Protein AF-A0A7S2BM88-F1 (afdb_monomer_lite)

Sequence (156 aa):
MWIKVVGFGLAIGKDAYLKSAWNQVDGIIVISSILDLLADAFEELQWLSNFKYVRVVRPLRLVSRNAGMKLIITSLFKALPGVSNVLGVVLTLQVVFAILGMQLFSGVMASCDDPSAMTKAECFYRSQILYNSTGQSLRWSNPAIGSFDNFGEAMR

Secondary structure (DSSP, 8-state):
-HHHHHHH-SS-STT-GGGSHHHHHHHHHHHHHHHHHHHHH-GGGGGGGGGGGGGGGHHHHHHHH-HHHHHHHHHHHHHHHHHHHHHHHHHHHHHHHHHHHHHHHTTTS-EESSTT--SHHHHHHHHHHHHHHHS----EE--TT--SSSHHHHT-

Organism: NCBI:txid156173

Foldseek 3Di:
DVCVCVVQDCADDPSHQPPDPLSVLVVLLVVLVVLVVVCVVDVVNVVSVVSPVVVVSVVVVVLSVDPVSVVVVVVVVVCCVVVVVVVVVVLVVLQVQLVVQLVPFAPPQWDKPDPVDPDPVSLQVVQVVCCVPPVGGIDGGHDPQFGSNDSVRSSD

Radius of gyration: 27.39 Å; chains: 1; bounding box: 69×49×59 Å

pLDDT: mean 80.73, std 13.97, range [44.5, 96.25]

Structure (mmCIF, N/CA/C/O backbone):
data_AF-A0A7S2BM88-F1
#
_entry.id   AF-A0A7S2BM88-F1
#
loop_
_atom_site.group_PDB
_atom_site.id
_atom_site.type_symbol
_atom_site.label_atom_id
_atom_site.label_alt_id
_atom_site.label_comp_id
_atom_site.label_asym_id
_atom_site.label_entity_id
_atom_site.label_seq_id
_atom_site.pdbx_PDB_ins_code
_atom_site.Cartn_x
_atom_site.Cartn_y
_atom_site.Cartn_z
_atom_site.occupancy
_atom_site.B_iso_or_equiv
_atom_site.auth_seq_id
_atom_site.auth_comp_id
_atom_site.auth_asym_id
_atom_site.auth_atom_id
_atom_site.pdbx_PDB_model_num
ATOM 1 N N . MET A 1 1 ? -16.573 -11.941 31.002 1.00 53.41 1 MET A N 1
ATOM 2 C CA . MET A 1 1 ? -17.081 -11.814 29.616 1.00 53.41 1 MET A CA 1
ATOM 3 C C . MET A 1 1 ? -18.397 -12.545 29.431 1.00 53.41 1 MET A C 1
ATOM 5 O O . MET A 1 1 ? -19.359 -11.885 29.075 1.00 53.41 1 MET A O 1
ATOM 9 N N . TRP A 1 2 ? -18.487 -13.827 29.790 1.00 44.50 2 TRP A N 1
ATOM 10 C CA . TRP A 1 2 ? -19.747 -14.588 29.816 1.00 44.50 2 TRP A CA 1
ATOM 11 C C . TRP A 1 2 ? -20.875 -13.894 30.607 1.00 44.50 2 TRP A C 1
ATOM 13 O O . TRP A 1 2 ? -21.990 -13.803 30.118 1.00 44.50 2 TRP A O 1
ATOM 23 N N . ILE A 1 3 ? -20.557 -13.244 31.735 1.00 52.94 3 ILE A N 1
ATOM 24 C CA . ILE A 1 3 ? -21.503 -12.413 32.512 1.00 52.94 3 ILE A CA 1
ATOM 25 C C . ILE A 1 3 ? -22.109 -11.232 31.730 1.00 52.94 3 ILE A C 1
ATOM 27 O O . ILE A 1 3 ? -23.253 -10.868 31.970 1.00 52.94 3 ILE A O 1
ATOM 31 N N . LYS A 1 4 ? -21.384 -10.642 30.769 1.00 46.47 4 LYS A N 1
ATOM 32 C CA . LYS A 1 4 ? -21.914 -9.548 29.934 1.00 46.47 4 LYS A CA 1
ATOM 33 C C . LYS A 1 4 ? -22.750 -10.071 28.766 1.00 46.47 4 LYS A C 1
ATOM 35 O O . LYS A 1 4 ? -23.731 -9.438 28.406 1.00 46.47 4 LYS A O 1
ATOM 40 N N . VAL A 1 5 ? -22.370 -11.217 28.200 1.00 53.22 5 VAL A N 1
ATOM 41 C CA . VAL A 1 5 ? -23.095 -11.873 27.097 1.00 53.22 5 VAL A CA 1
ATOM 42 C C . VAL A 1 5 ? -24.433 -12.440 27.584 1.00 53.22 5 VAL A C 1
ATOM 44 O O . VAL A 1 5 ? -25.445 -12.285 26.908 1.00 53.22 5 VAL A O 1
ATOM 47 N N . VAL A 1 6 ? -24.456 -13.019 28.790 1.00 52.56 6 VAL A N 1
ATOM 48 C CA . VAL A 1 6 ? -25.679 -13.513 29.444 1.00 52.56 6 VAL A CA 1
ATOM 49 C C . VAL A 1 6 ? -26.505 -12.362 30.037 1.00 52.56 6 VAL A C 1
ATOM 51 O O . VAL A 1 6 ? -27.727 -12.413 29.994 1.00 52.56 6 VAL A O 1
ATOM 54 N N . GLY A 1 7 ? -25.862 -11.296 30.534 1.00 48.50 7 GLY A N 1
ATOM 55 C CA . GLY A 1 7 ? -26.545 -10.156 31.160 1.00 48.50 7 GLY A CA 1
ATOM 56 C C . GLY A 1 7 ? -27.213 -9.159 30.201 1.00 48.50 7 GLY A C 1
ATOM 57 O O . GLY A 1 7 ? -28.212 -8.560 30.579 1.00 48.50 7 GLY A O 1
ATOM 58 N N . PHE A 1 8 ? -26.704 -8.977 28.975 1.00 50.22 8 PHE A N 1
ATOM 59 C CA . PHE A 1 8 ? -27.271 -8.023 27.998 1.00 50.22 8 PHE A CA 1
ATOM 60 C C . PHE A 1 8 ? -28.088 -8.673 26.868 1.00 50.22 8 PHE A C 1
ATOM 62 O O . PHE A 1 8 ? -28.719 -7.961 26.089 1.00 50.22 8 PHE A O 1
ATOM 69 N N . GLY A 1 9 ? -28.102 -10.008 26.776 1.00 49.16 9 GLY A N 1
ATOM 70 C CA . GLY A 1 9 ? -28.697 -10.730 25.651 1.00 49.16 9 GLY A CA 1
ATOM 71 C C . GLY A 1 9 ? -27.877 -10.574 24.360 1.00 49.16 9 GLY A C 1
ATOM 72 O O . GLY A 1 9 ? -27.405 -9.493 24.010 1.00 49.16 9 GLY A O 1
ATOM 73 N N . LEU A 1 10 ? -27.696 -11.675 23.624 1.00 50.69 10 LEU A N 1
ATOM 74 C CA . LEU A 1 10 ? -26.885 -11.710 22.396 1.00 50.69 10 LEU A CA 1
ATOM 75 C C . LEU A 1 10 ? -27.411 -10.786 21.282 1.00 50.69 10 LEU A C 1
ATOM 77 O O . LEU A 1 10 ? -26.615 -10.294 20.485 1.00 50.69 10 LEU A O 1
ATOM 81 N N . ALA A 1 11 ? -28.726 -10.537 21.221 1.00 49.50 11 ALA A N 1
ATOM 82 C CA . ALA A 1 11 ? -29.327 -9.790 20.111 1.00 49.50 11 ALA A CA 1
ATOM 83 C C . ALA A 1 11 ? -30.647 -9.046 20.410 1.00 49.50 11 ALA A C 1
ATOM 85 O O . ALA A 1 11 ? -31.014 -8.173 19.629 1.00 49.50 11 ALA A O 1
ATOM 86 N N . ILE A 1 12 ? -31.373 -9.343 21.498 1.00 44.78 12 ILE A N 1
ATOM 87 C CA . ILE A 1 12 ? -32.729 -8.800 21.722 1.00 44.78 12 ILE A CA 1
ATOM 88 C C . ILE A 1 12 ? -32.782 -8.057 23.063 1.00 44.78 12 ILE A C 1
ATOM 90 O O . ILE A 1 12 ? -32.970 -8.654 24.117 1.00 44.78 12 ILE A O 1
ATOM 94 N N . GLY A 1 13 ? -32.588 -6.738 23.000 1.00 46.09 13 GLY A N 1
ATOM 95 C CA . GLY A 1 13 ? -32.663 -5.801 24.125 1.00 46.09 13 GLY A CA 1
ATOM 96 C C . GLY A 1 13 ? -32.244 -4.392 23.688 1.00 46.09 13 GLY A C 1
ATOM 97 O O . GLY A 1 13 ? -31.397 -4.245 22.810 1.00 46.09 13 GLY A O 1
ATOM 98 N N . LYS A 1 14 ? -32.835 -3.333 24.266 1.00 49.69 14 LYS A N 1
ATOM 99 C CA . LYS A 1 14 ? -32.520 -1.926 23.911 1.00 49.69 14 LYS A CA 1
ATOM 100 C C . LYS A 1 14 ? -31.035 -1.562 24.123 1.00 49.69 14 LYS A C 1
ATOM 102 O O . LYS A 1 14 ? -30.536 -0.702 23.399 1.00 49.69 14 LYS A O 1
ATOM 107 N N . ASP A 1 15 ? -30.340 -2.302 24.992 1.00 50.53 15 ASP A N 1
ATOM 108 C CA . ASP A 1 15 ? -28.891 -2.259 25.247 1.00 50.53 15 ASP A CA 1
ATOM 109 C C . ASP A 1 15 ? -28.148 -3.487 24.675 1.00 50.53 15 ASP A C 1
ATOM 111 O O . ASP A 1 15 ? -27.276 -4.072 25.317 1.00 50.53 15 ASP A O 1
ATOM 115 N N . ALA A 1 16 ? -28.511 -3.930 23.466 1.00 51.81 16 ALA A N 1
ATOM 116 C CA . ALA A 1 16 ? -27.903 -5.101 22.836 1.00 51.81 16 ALA A CA 1
ATOM 117 C C . ALA A 1 16 ? -26.374 -4.968 22.699 1.00 51.81 16 ALA A C 1
ATOM 119 O O . ALA A 1 16 ? -25.850 -3.951 22.227 1.00 51.81 16 ALA A O 1
ATOM 120 N N . TYR A 1 17 ? -25.667 -6.056 23.026 1.00 52.31 17 TYR A N 1
ATOM 121 C CA . TYR A 1 17 ? -24.205 -6.190 22.988 1.00 52.31 17 TYR A CA 1
ATOM 122 C C . TYR A 1 17 ? -23.591 -5.676 21.663 1.00 52.31 17 TYR A C 1
ATOM 124 O O . TYR A 1 17 ? -22.521 -5.069 21.656 1.00 52.31 17 TYR A O 1
ATOM 132 N N . LEU A 1 18 ? -24.299 -5.831 20.543 1.00 52.22 18 LEU A N 1
ATOM 133 C CA . LEU A 1 18 ? -23.827 -5.453 19.211 1.00 52.22 18 LEU A CA 1
ATOM 134 C C . LEU A 1 18 ? -23.920 -3.952 18.879 1.00 52.22 18 LEU A C 1
ATOM 136 O O . LEU A 1 18 ? -23.373 -3.556 17.858 1.00 52.22 18 LEU A O 1
ATOM 140 N N . LYS A 1 19 ? -24.557 -3.086 19.682 1.00 57.62 19 LYS A N 1
ATOM 141 C CA . LYS A 1 19 ? -24.661 -1.645 19.344 1.00 57.62 19 LYS A CA 1
ATOM 142 C C . LYS A 1 19 ? -23.409 -0.823 19.672 1.00 57.62 19 LYS A C 1
ATOM 144 O O . LYS A 1 19 ? -23.219 0.252 19.110 1.00 57.62 19 LYS A O 1
ATOM 149 N N . SER A 1 20 ? -22.549 -1.305 20.568 1.00 67.25 20 SER A N 1
ATOM 150 C CA . SER A 1 20 ? -21.302 -0.622 20.928 1.00 67.25 20 SER A CA 1
ATOM 151 C C . SER A 1 20 ? -20.136 -1.168 20.104 1.00 67.25 20 SER A C 1
ATOM 153 O O . SER A 1 20 ? -19.785 -2.340 20.232 1.00 67.25 20 SER A O 1
ATOM 155 N N . ALA A 1 21 ? -19.493 -0.317 19.297 1.00 69.81 21 ALA A N 1
ATOM 156 C CA . ALA A 1 21 ? -18.347 -0.694 18.457 1.00 69.81 21 ALA A CA 1
ATOM 157 C C . ALA A 1 21 ? -17.211 -1.351 19.266 1.00 69.81 21 ALA A C 1
ATOM 159 O O . ALA A 1 21 ? -16.596 -2.325 18.840 1.00 69.81 21 ALA A O 1
ATOM 160 N N . TRP A 1 22 ? -16.986 -0.884 20.496 1.00 74.31 22 TRP A N 1
ATOM 161 C CA . TRP A 1 22 ? -15.981 -1.448 21.399 1.00 74.31 22 TRP A CA 1
ATOM 162 C C . TRP A 1 22 ? -16.294 -2.869 21.858 1.00 74.31 22 TRP A C 1
ATOM 164 O O . TRP A 1 22 ? -15.387 -3.620 22.202 1.00 74.31 22 TRP A O 1
ATOM 174 N N . ASN A 1 23 ? -17.572 -3.220 21.880 1.00 73.31 23 ASN A N 1
ATOM 175 C CA . ASN A 1 23 ? -18.059 -4.515 22.311 1.00 73.31 23 ASN A CA 1
ATOM 176 C C . ASN A 1 23 ? -18.106 -5.512 21.140 1.00 73.31 23 ASN A C 1
ATOM 178 O O . ASN A 1 23 ? -17.856 -6.695 21.332 1.00 73.31 23 ASN A O 1
ATOM 182 N N . GLN A 1 24 ? -18.314 -5.023 19.911 1.00 75.31 24 GLN A N 1
ATOM 183 C CA . GLN A 1 24 ? -18.123 -5.816 18.690 1.00 75.31 24 GLN A CA 1
ATOM 184 C C . GLN A 1 24 ? -16.663 -6.270 18.534 1.00 75.31 24 GLN A C 1
ATOM 186 O O . GLN A 1 24 ? -16.413 -7.444 18.276 1.00 75.31 24 GLN A O 1
ATOM 191 N N . VAL A 1 25 ? -15.699 -5.367 18.758 1.00 74.88 25 VAL A N 1
ATOM 192 C CA . VAL A 1 25 ? -14.259 -5.697 18.748 1.00 74.88 25 VAL A CA 1
ATOM 193 C C . VAL A 1 25 ? -13.938 -6.781 19.777 1.00 74.88 25 VAL A C 1
ATOM 195 O O . VAL A 1 25 ? -13.241 -7.747 19.478 1.00 74.88 25 VAL A O 1
ATOM 198 N N . ASP A 1 26 ? -14.477 -6.638 20.984 1.00 77.12 26 ASP A N 1
ATOM 199 C CA . ASP A 1 26 ? -14.296 -7.594 22.075 1.00 77.12 26 ASP A CA 1
ATOM 200 C C . ASP A 1 26 ? -14.886 -8.976 21.725 1.00 77.12 26 ASP A C 1
ATOM 202 O O . ASP A 1 26 ? -14.249 -10.003 21.964 1.00 77.12 26 ASP A O 1
ATOM 206 N N . GLY A 1 27 ? -16.050 -9.006 21.064 1.00 77.19 27 GLY A N 1
ATOM 207 C CA . GLY A 1 27 ? -16.679 -10.226 20.552 1.00 77.19 27 GLY A CA 1
ATOM 208 C C . GLY A 1 27 ? -15.865 -10.929 19.461 1.00 77.19 27 GLY A C 1
ATOM 209 O O . GLY A 1 27 ? -15.680 -12.144 19.529 1.00 77.19 27 GLY A O 1
ATOM 210 N N . ILE A 1 28 ? -15.312 -10.180 18.500 1.00 78.25 28 ILE A N 1
ATOM 211 C CA . ILE A 1 28 ? -14.457 -10.730 17.430 1.00 78.25 28 ILE A CA 1
ATOM 212 C C . ILE A 1 28 ? -13.219 -11.415 18.023 1.00 78.25 28 ILE A C 1
ATOM 214 O O . ILE A 1 28 ? -12.868 -12.513 17.599 1.00 78.25 28 ILE A O 1
ATOM 218 N N . ILE A 1 29 ? -12.594 -10.812 19.040 1.00 78.88 29 ILE A N 1
ATOM 219 C CA . ILE A 1 29 ? -11.400 -11.366 19.702 1.00 78.88 29 ILE A CA 1
ATOM 220 C C . ILE A 1 29 ? -11.715 -12.685 20.423 1.00 78.88 29 ILE A C 1
ATOM 222 O O . ILE A 1 29 ? -10.899 -13.614 20.420 1.00 78.88 29 ILE A O 1
ATOM 226 N N . VAL A 1 30 ? -12.889 -12.788 21.053 1.00 81.69 30 VAL A N 1
ATOM 227 C CA . VAL A 1 30 ? -13.330 -14.030 21.708 1.00 81.69 30 VAL A CA 1
ATOM 228 C C . VAL A 1 30 ? -13.586 -15.117 20.667 1.00 81.69 30 VAL A C 1
ATOM 230 O O . VAL A 1 30 ? -13.056 -16.216 20.813 1.00 81.69 30 VAL A O 1
ATOM 233 N N . ILE A 1 31 ? -14.318 -14.801 19.593 1.00 80.25 31 ILE A N 1
ATOM 234 C CA . ILE A 1 31 ? -14.606 -15.749 18.505 1.00 80.25 31 ILE A CA 1
ATOM 235 C C . ILE A 1 31 ? -13.303 -16.232 17.861 1.00 80.25 31 ILE A C 1
ATOM 237 O O . ILE A 1 31 ? -13.112 -17.434 17.703 1.00 80.25 31 ILE A O 1
ATOM 241 N N . SER A 1 32 ? -12.362 -15.331 17.572 1.00 78.31 32 SER A N 1
ATOM 242 C CA . SER A 1 32 ? -11.077 -15.709 16.981 1.00 78.31 32 SER A CA 1
ATOM 243 C C . SER A 1 32 ? -10.237 -16.598 17.889 1.00 78.31 32 SER A C 1
ATOM 245 O O . SER A 1 32 ? -9.547 -17.485 17.407 1.00 78.31 32 SER A O 1
ATOM 247 N N . SER A 1 33 ? -10.308 -16.382 19.206 1.00 79.25 33 SER A N 1
ATOM 248 C CA . SER A 1 33 ? -9.585 -17.214 20.174 1.00 79.25 33 SER A CA 1
ATOM 249 C C . SER A 1 33 ? -10.186 -18.619 20.272 1.00 79.25 33 SER A C 1
ATOM 251 O O . SER A 1 33 ? -9.452 -19.577 20.475 1.00 79.25 33 SER A O 1
ATOM 253 N N . ILE A 1 34 ? -11.507 -18.753 20.109 1.00 82.25 34 ILE A N 1
ATOM 254 C CA . ILE A 1 34 ? -12.183 -20.057 20.054 1.00 82.25 34 ILE A CA 1
ATOM 255 C C . ILE A 1 34 ? -11.847 -20.776 18.741 1.00 82.25 34 ILE A C 1
ATOM 257 O O . ILE A 1 34 ? -11.545 -21.964 18.765 1.00 82.25 34 ILE A O 1
ATOM 261 N N . LEU A 1 35 ? -11.846 -20.059 17.612 1.00 78.50 35 LEU A N 1
ATOM 262 C CA . LEU A 1 35 ? -11.452 -20.611 16.313 1.00 78.50 35 LEU A CA 1
ATOM 263 C C . LEU A 1 35 ? -9.991 -21.076 16.299 1.00 78.50 35 LEU A C 1
ATOM 265 O O . LEU A 1 35 ? -9.719 -22.142 15.764 1.00 78.50 35 LEU A O 1
ATOM 269 N N . ASP A 1 36 ? -9.078 -20.324 16.925 1.00 77.50 36 ASP A N 1
ATOM 270 C CA . ASP A 1 36 ? -7.679 -20.736 17.113 1.00 77.50 36 ASP A CA 1
ATOM 271 C C . ASP A 1 36 ? -7.595 -22.078 17.873 1.00 77.50 36 ASP A C 1
ATOM 273 O O . ASP A 1 36 ? -6.913 -22.994 17.429 1.00 77.50 36 ASP A O 1
ATOM 277 N N . LEU A 1 37 ? -8.327 -22.222 18.987 1.00 80.81 37 LEU A N 1
ATOM 278 C CA . LEU A 1 37 ? -8.330 -23.458 19.785 1.00 80.81 37 LEU A CA 1
ATOM 279 C C . LEU A 1 37 ? -8.930 -24.653 19.031 1.00 80.81 37 LEU A C 1
ATOM 281 O O . LEU A 1 37 ? -8.469 -25.778 19.200 1.00 80.81 37 LEU A O 1
ATOM 285 N N . LEU A 1 38 ? -9.958 -24.422 18.211 1.00 79.12 38 LEU A N 1
ATOM 286 C CA . LEU A 1 38 ? -10.562 -25.462 17.373 1.00 79.12 38 LEU A CA 1
ATOM 287 C C . LEU A 1 38 ? -9.644 -25.862 16.212 1.00 79.12 38 LEU A C 1
ATOM 289 O O . LEU A 1 38 ? -9.581 -27.040 15.873 1.00 79.12 38 LEU A O 1
ATOM 293 N N . ALA A 1 39 ? -8.917 -24.908 15.629 1.00 75.69 39 ALA A N 1
ATOM 294 C CA . ALA A 1 39 ? -7.938 -25.177 14.580 1.00 75.69 39 ALA A CA 1
ATOM 295 C C . ALA A 1 39 ? -6.756 -26.019 15.092 1.00 75.69 39 ALA A C 1
ATOM 297 O O . ALA A 1 39 ? -6.270 -26.876 14.361 1.00 75.69 39 ALA A O 1
ATOM 298 N N . ASP A 1 40 ? -6.335 -25.819 16.347 1.00 74.94 40 ASP A N 1
ATOM 299 C CA . ASP A 1 40 ? -5.294 -26.637 16.988 1.00 74.94 40 ASP A CA 1
ATOM 300 C C . ASP A 1 40 ? -5.803 -28.044 17.381 1.00 74.94 40 ASP A C 1
ATOM 302 O O . ASP A 1 40 ? -5.007 -28.967 17.534 1.00 74.94 40 ASP A O 1
ATOM 306 N N . ALA A 1 41 ? -7.121 -28.227 17.546 1.00 80.44 41 ALA A N 1
ATOM 307 C CA . ALA A 1 41 ? -7.728 -29.489 17.984 1.00 80.44 41 ALA A CA 1
ATOM 308 C C . ALA A 1 41 ? -8.104 -30.451 16.839 1.00 80.44 41 ALA A C 1
ATOM 310 O O . ALA A 1 41 ? -8.194 -31.656 17.072 1.00 80.44 41 ALA A O 1
ATOM 311 N N . PHE A 1 42 ? -8.336 -29.947 15.622 1.00 79.44 42 PHE A N 1
ATOM 312 C CA . PHE A 1 42 ? -8.748 -30.754 14.468 1.00 79.44 42 PHE A CA 1
ATOM 313 C C . PHE A 1 42 ? -7.813 -30.520 13.273 1.00 79.44 42 PHE A C 1
ATOM 315 O O . PHE A 1 42 ? -7.859 -29.463 12.644 1.00 79.44 42 PHE A O 1
ATOM 322 N N . GLU A 1 43 ? -7.010 -31.524 12.901 1.00 72.19 43 GLU A N 1
ATOM 323 C CA . GLU A 1 43 ? -6.084 -31.439 11.754 1.00 72.19 43 GLU A CA 1
ATOM 324 C C . GLU A 1 43 ? -6.799 -31.198 10.408 1.00 72.19 43 GLU A C 1
ATOM 326 O O . GLU A 1 43 ? -6.250 -30.545 9.523 1.00 72.19 43 GLU A O 1
ATOM 331 N N . GLU A 1 44 ? -8.059 -31.619 10.261 1.00 72.75 44 GLU A N 1
ATOM 332 C CA . GLU A 1 44 ? -8.870 -31.348 9.059 1.00 72.75 44 GLU A CA 1
ATOM 333 C C . GLU A 1 44 ? -9.241 -29.861 8.896 1.00 72.75 44 GLU A C 1
ATOM 335 O O . GLU A 1 44 ? -9.618 -29.409 7.812 1.00 72.75 44 GLU A O 1
ATOM 340 N N . LEU A 1 45 ? -9.103 -29.064 9.961 1.00 67.00 45 LEU A N 1
ATOM 341 C CA . LEU A 1 45 ? -9.372 -27.630 9.960 1.00 67.00 45 LEU A CA 1
ATOM 342 C C . LEU A 1 45 ? -8.109 -26.787 9.738 1.00 67.00 45 LEU A C 1
ATOM 344 O O . LEU A 1 45 ? -8.133 -25.584 9.977 1.00 67.00 45 LEU A O 1
ATOM 348 N N . GLN A 1 46 ? -7.018 -27.357 9.215 1.00 65.56 46 GLN A N 1
ATOM 349 C CA . GLN A 1 46 ? -5.780 -26.615 8.922 1.00 65.56 46 GLN A CA 1
ATOM 350 C C . GLN A 1 46 ? -5.954 -25.428 7.955 1.00 65.56 46 GLN A C 1
ATOM 352 O O . GLN A 1 46 ? -5.144 -24.500 7.973 1.00 65.56 46 GLN A O 1
ATOM 357 N N . TRP A 1 47 ? -7.034 -25.369 7.168 1.00 67.88 47 TRP A N 1
ATOM 358 C CA . TRP A 1 47 ? -7.396 -24.170 6.396 1.00 67.88 47 TRP A CA 1
ATOM 359 C C . TRP A 1 47 ? -7.713 -22.956 7.297 1.00 67.88 47 TRP A C 1
ATOM 361 O O . TRP A 1 47 ? -7.507 -21.807 6.894 1.00 67.88 47 TRP A O 1
ATOM 371 N N . LEU A 1 48 ? -8.122 -23.196 8.551 1.00 63.78 48 LEU A N 1
ATOM 372 C CA . LEU A 1 48 ? -8.262 -22.177 9.591 1.00 63.78 48 LEU A CA 1
ATOM 373 C C . LEU A 1 48 ? -6.905 -21.598 10.043 1.00 63.78 48 LEU A C 1
ATOM 375 O O . LEU A 1 48 ? -6.876 -20.580 10.731 1.00 63.78 48 LEU A O 1
ATOM 379 N N . SER A 1 49 ? -5.762 -22.152 9.625 1.00 61.69 49 SER A N 1
ATOM 380 C CA . SER A 1 49 ? -4.435 -21.583 9.922 1.00 61.69 49 SER A CA 1
ATOM 381 C C . SER A 1 49 ? -4.266 -20.150 9.375 1.00 61.69 49 SER A C 1
ATOM 383 O O . SER A 1 49 ? -3.473 -19.352 9.886 1.00 61.69 49 SER A O 1
ATOM 385 N N . ASN A 1 50 ? -5.089 -19.749 8.398 1.00 66.56 50 ASN A N 1
ATOM 386 C CA . ASN A 1 50 ? -5.158 -18.367 7.920 1.00 66.56 50 ASN A CA 1
ATOM 387 C C . ASN A 1 50 ? -5.775 -17.385 8.941 1.00 66.56 50 ASN A C 1
ATOM 389 O O . ASN A 1 50 ? -5.563 -16.180 8.816 1.00 66.56 50 ASN A O 1
ATOM 393 N N . PHE A 1 51 ? -6.448 -17.845 10.004 1.00 66.38 51 PHE A N 1
ATOM 394 C CA . PHE A 1 51 ? -6.937 -16.982 11.094 1.00 66.38 51 PHE A CA 1
ATOM 395 C C . PHE A 1 51 ? -5.820 -16.442 12.004 1.00 66.38 51 PHE A C 1
ATOM 397 O O . PHE A 1 51 ? -6.077 -15.571 12.839 1.00 66.38 51 PHE A O 1
ATOM 404 N N . LYS A 1 52 ? -4.556 -16.835 11.784 1.00 69.25 52 LYS A N 1
ATOM 405 C CA . LYS A 1 52 ? -3.378 -16.257 12.458 1.00 69.25 52 LYS A CA 1
ATOM 406 C C . LYS A 1 52 ? -3.327 -14.726 12.406 1.00 69.25 52 LYS A C 1
ATOM 408 O O . LYS A 1 52 ? -2.878 -14.105 13.367 1.00 69.25 52 LYS A O 1
ATOM 413 N N . TYR A 1 53 ? -3.836 -14.103 11.339 1.00 76.69 53 TYR A N 1
ATOM 414 C CA . TYR A 1 53 ? -3.896 -12.641 11.218 1.00 76.69 53 TYR A CA 1
ATOM 415 C C . TYR A 1 53 ? -4.867 -12.003 12.217 1.00 76.69 53 TYR A C 1
ATOM 417 O O . TYR A 1 53 ? -4.643 -10.879 12.659 1.00 76.69 53 TYR A O 1
ATOM 425 N N . VAL A 1 54 ? -5.900 -12.723 12.665 1.00 73.12 54 VAL A N 1
ATOM 426 C CA . VAL A 1 54 ? -6.845 -12.209 13.668 1.00 73.12 54 VAL A CA 1
ATOM 427 C C . VAL A 1 54 ? -6.183 -12.063 15.043 1.00 73.12 54 VAL A C 1
ATOM 429 O O . VAL A 1 54 ? -6.592 -11.231 15.855 1.00 73.12 54 VAL A O 1
ATOM 432 N N . ARG A 1 55 ? -5.060 -12.753 15.286 1.00 73.12 55 ARG A N 1
ATOM 433 C CA . ARG A 1 55 ? -4.235 -12.547 16.488 1.00 73.12 55 ARG A CA 1
ATOM 434 C C . ARG A 1 55 ? -3.673 -11.120 16.575 1.00 73.12 55 ARG A C 1
ATOM 436 O O . ARG A 1 55 ? -3.455 -10.640 17.687 1.00 73.12 55 ARG A O 1
ATOM 443 N N . VAL A 1 56 ? -3.540 -10.407 15.448 1.00 79.38 56 VAL A N 1
ATOM 444 C CA . VAL A 1 56 ? -3.139 -8.983 15.390 1.00 79.38 56 VAL A CA 1
ATOM 445 C C . VAL A 1 56 ? -4.184 -8.061 16.040 1.00 79.38 56 VAL A C 1
ATOM 447 O O . VAL A 1 56 ? -3.864 -6.940 16.423 1.00 79.38 56 VAL A O 1
ATOM 450 N N . VAL A 1 57 ? -5.415 -8.537 16.262 1.00 76.50 57 VAL A N 1
ATOM 451 C CA . VAL A 1 57 ? -6.483 -7.799 16.963 1.00 76.50 57 VAL A CA 1
ATOM 452 C C . VAL A 1 57 ? -6.365 -7.929 18.493 1.00 76.50 57 VAL A C 1
ATOM 454 O O . VAL A 1 57 ? -6.930 -7.128 19.233 1.00 76.50 57 VAL A O 1
ATOM 457 N N . ARG A 1 58 ? -5.580 -8.880 19.027 1.00 76.00 58 ARG A N 1
ATOM 458 C CA . ARG A 1 58 ? -5.417 -9.075 20.487 1.00 76.00 58 ARG A CA 1
ATOM 459 C C . ARG A 1 58 ? -4.862 -7.842 21.231 1.00 76.00 58 ARG A C 1
ATOM 461 O O . ARG A 1 58 ? -5.404 -7.532 22.293 1.00 76.00 58 ARG A O 1
ATOM 468 N N . PRO A 1 59 ? -3.869 -7.085 20.714 1.00 76.50 59 PRO A N 1
ATOM 469 C CA . PRO A 1 59 ? -3.445 -5.807 21.299 1.00 76.50 59 PRO A CA 1
ATOM 470 C C . PRO A 1 59 ? -4.587 -4.784 21.410 1.00 76.50 59 PRO A C 1
ATOM 472 O O . PRO A 1 59 ? -4.623 -3.987 22.348 1.00 76.50 59 PRO A O 1
ATOM 475 N N . LEU A 1 60 ? -5.580 -4.857 20.518 1.00 72.88 60 LEU A N 1
ATOM 476 C CA . LEU A 1 60 ? -6.775 -4.012 20.535 1.00 72.88 60 LEU A CA 1
ATOM 477 C C . LEU A 1 60 ? -7.669 -4.280 21.766 1.00 72.88 60 LEU A C 1
ATOM 479 O O . LEU A 1 60 ? -8.427 -3.403 22.180 1.00 72.88 60 LEU A O 1
ATOM 483 N N . ARG A 1 61 ? -7.533 -5.435 22.436 1.00 74.50 61 ARG A N 1
ATOM 484 C CA . ARG A 1 61 ? -8.168 -5.694 23.744 1.00 74.50 61 ARG A CA 1
ATOM 485 C C . ARG A 1 61 ? -7.612 -4.800 24.855 1.00 74.50 61 ARG A C 1
ATOM 487 O O . ARG A 1 61 ? -8.335 -4.425 25.774 1.00 74.50 61 ARG A O 1
ATOM 494 N N . LEU A 1 62 ? -6.325 -4.454 24.801 1.00 71.88 62 LEU A N 1
ATOM 495 C CA . LEU A 1 62 ? -5.714 -3.554 25.789 1.00 71.88 62 LEU A CA 1
ATOM 496 C C . LEU A 1 62 ? -6.275 -2.137 25.625 1.00 71.88 62 LEU A C 1
ATOM 498 O O . LEU A 1 62 ? -6.609 -1.470 26.603 1.00 71.88 62 LEU A O 1
ATOM 502 N N . VAL A 1 63 ? -6.484 -1.737 24.371 1.00 73.81 63 VAL A N 1
ATOM 503 C CA . VAL A 1 63 ? -7.182 -0.508 23.981 1.00 73.81 63 VAL A CA 1
ATOM 504 C C . VAL A 1 63 ? -8.631 -0.511 24.469 1.00 73.81 63 VAL A C 1
ATOM 506 O O . VAL A 1 63 ? -9.086 0.475 25.046 1.00 73.81 63 VAL A O 1
ATOM 509 N N . SER A 1 64 ? -9.356 -1.624 24.310 1.00 70.75 64 SER A N 1
ATOM 510 C CA . SER A 1 64 ? -10.753 -1.726 24.751 1.00 70.75 64 SER A CA 1
ATOM 511 C C . SER A 1 64 ? -10.916 -1.757 26.282 1.00 70.75 64 SER A C 1
ATOM 513 O O . SER A 1 64 ? -12.026 -1.540 26.784 1.00 70.75 64 SER A O 1
ATOM 515 N N . ARG A 1 65 ? -9.836 -1.966 27.045 1.00 75.12 65 ARG A N 1
ATOM 516 C CA . ARG A 1 65 ? -9.855 -1.959 28.517 1.00 75.12 65 ARG A CA 1
ATOM 517 C C . ARG A 1 65 ? -9.555 -0.584 29.120 1.00 75.12 65 ARG A C 1
ATOM 519 O O . ARG A 1 65 ? -10.093 -0.270 30.178 1.00 75.12 65 ARG A O 1
ATOM 526 N N . ASN A 1 66 ? -8.766 0.248 28.438 1.00 81.56 66 ASN A N 1
ATOM 527 C CA . ASN A 1 66 ? -8.356 1.564 28.931 1.00 81.56 66 ASN A CA 1
ATOM 528 C C . ASN A 1 66 ? -9.251 2.690 28.388 1.00 81.56 66 ASN A C 1
ATOM 530 O O . ASN A 1 66 ? -9.274 2.962 27.189 1.00 81.56 66 ASN A O 1
ATOM 534 N N . ALA A 1 67 ? -9.936 3.410 29.282 1.00 76.31 67 ALA A N 1
ATOM 535 C CA . ALA A 1 67 ? -10.822 4.519 28.910 1.00 76.31 67 ALA A CA 1
ATOM 536 C C . ALA A 1 67 ? -10.096 5.659 28.159 1.00 76.31 67 ALA A C 1
ATOM 538 O O . ALA A 1 67 ? -10.646 6.202 27.205 1.00 76.31 67 ALA A O 1
ATOM 539 N N . GLY A 1 68 ? -8.842 5.965 28.523 1.00 81.75 68 GLY A N 1
ATOM 540 C CA . GLY A 1 68 ? -8.038 6.993 27.844 1.00 81.75 68 GLY A CA 1
ATOM 541 C C . GLY A 1 68 ? -7.691 6.648 26.389 1.00 81.75 68 GLY A C 1
ATOM 542 O O . GLY A 1 68 ? -7.800 7.495 25.508 1.00 81.75 68 GLY A O 1
ATOM 543 N N . MET A 1 69 ? -7.357 5.385 26.102 1.00 81.69 69 MET A N 1
ATOM 544 C CA . MET A 1 69 ? -7.041 4.923 24.741 1.00 81.69 69 MET A CA 1
ATOM 545 C C . MET A 1 69 ? -8.274 4.908 23.831 1.00 81.69 69 MET A C 1
ATOM 547 O O . MET A 1 69 ? -8.167 5.244 22.650 1.00 81.69 69 MET A O 1
ATOM 551 N N . LYS A 1 70 ? -9.457 4.598 24.382 1.00 80.75 70 LYS A N 1
ATOM 552 C CA . LYS A 1 70 ? -10.721 4.702 23.638 1.00 80.75 70 LYS A CA 1
ATOM 553 C C . LYS A 1 70 ? -10.988 6.121 23.168 1.00 80.75 70 LYS A C 1
ATOM 555 O O . LYS A 1 70 ? -11.338 6.297 22.007 1.00 80.75 70 LYS A O 1
ATOM 560 N N . LEU A 1 71 ? -10.796 7.106 24.048 1.00 83.81 71 LEU A N 1
ATOM 561 C CA . LEU A 1 71 ? -11.043 8.510 23.731 1.00 83.81 71 LEU A CA 1
ATOM 562 C C . LEU A 1 71 ? -10.186 8.966 22.546 1.00 83.81 71 LEU A C 1
ATOM 564 O O . LEU A 1 71 ? -10.723 9.507 21.582 1.00 83.81 71 LEU A O 1
ATOM 568 N N . ILE A 1 72 ? -8.881 8.681 22.584 1.00 87.62 72 ILE A N 1
ATOM 569 C CA . ILE A 1 72 ? -7.935 9.055 21.521 1.00 87.62 72 ILE A CA 1
ATOM 570 C C . ILE A 1 72 ? -8.380 8.481 20.173 1.00 87.62 72 ILE A C 1
ATOM 572 O O . ILE A 1 72 ? -8.480 9.210 19.188 1.00 87.62 72 ILE A O 1
ATOM 576 N N . ILE A 1 73 ? -8.711 7.191 20.134 1.00 86.06 73 ILE A N 1
ATOM 577 C CA . ILE A 1 73 ? -9.108 6.516 18.896 1.00 86.06 73 ILE A CA 1
ATOM 5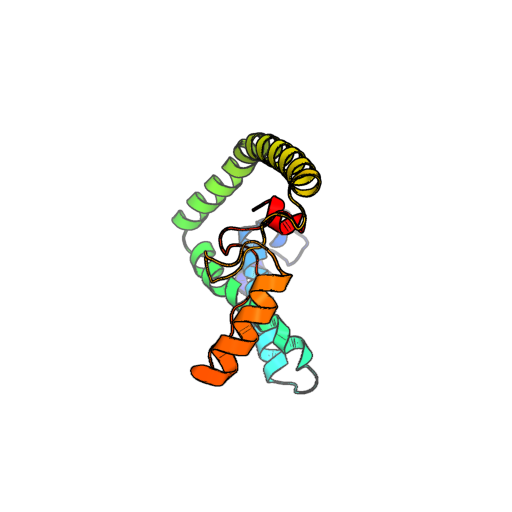78 C C . ILE A 1 73 ? -10.449 7.037 18.384 1.00 86.06 73 ILE A C 1
ATOM 580 O O . ILE A 1 73 ? -10.578 7.316 17.195 1.00 86.06 73 ILE A O 1
ATOM 584 N N . THR A 1 74 ? -11.440 7.231 19.260 1.00 84.69 74 THR A N 1
ATOM 585 C CA . THR A 1 74 ? -12.720 7.820 18.839 1.00 84.69 74 THR A CA 1
ATOM 586 C C . THR A 1 74 ? -12.548 9.233 18.295 1.00 84.69 74 THR A C 1
ATOM 588 O O . THR A 1 74 ? -13.198 9.579 17.313 1.00 84.69 74 THR A O 1
ATOM 591 N N . SER A 1 75 ? -11.651 10.031 18.877 1.00 87.56 75 SER A N 1
ATOM 592 C CA . SER A 1 75 ? -11.343 11.376 18.389 1.00 87.56 75 SER A CA 1
ATOM 593 C C . SER A 1 75 ? -10.634 11.341 17.035 1.00 87.56 75 SER A C 1
ATOM 595 O O . SER A 1 75 ? -10.975 12.134 16.162 1.00 87.56 75 SER A O 1
ATOM 597 N N . LEU A 1 76 ? -9.722 10.384 16.821 1.00 89.88 76 LEU A N 1
ATOM 598 C CA . LEU A 1 76 ? -9.072 10.166 15.527 1.00 89.88 76 LEU A CA 1
ATOM 599 C C . LEU A 1 76 ? -10.100 9.813 14.443 1.00 89.88 76 LEU A C 1
ATOM 601 O O . LEU A 1 76 ? -10.166 10.486 13.418 1.00 89.88 76 LEU A O 1
ATOM 605 N N . PHE A 1 77 ? -10.958 8.818 14.695 1.00 88.50 77 PHE A N 1
ATOM 606 C CA . PHE A 1 77 ? -12.023 8.440 13.759 1.00 88.50 77 PHE A CA 1
ATOM 607 C C . PHE A 1 77 ? -13.027 9.572 13.523 1.00 88.50 77 PHE A C 1
ATOM 609 O O . PHE A 1 77 ? -13.544 9.703 12.419 1.00 88.50 77 PHE A O 1
ATOM 616 N N . LYS A 1 78 ? -13.281 10.421 14.524 1.00 88.75 78 LYS A N 1
ATOM 617 C CA . LYS A 1 78 ? -14.147 11.599 14.380 1.00 88.75 78 LYS A CA 1
ATOM 618 C C . LYS A 1 78 ? -13.509 12.703 13.528 1.00 88.75 78 LYS A C 1
ATOM 620 O O . LYS A 1 78 ? -14.240 13.472 12.912 1.00 88.75 78 LYS A O 1
ATOM 625 N N . ALA A 1 79 ? -12.179 12.771 13.468 1.00 90.94 79 ALA A N 1
ATOM 626 C CA . ALA A 1 79 ? -11.450 13.705 12.612 1.00 90.94 79 ALA A CA 1
ATOM 627 C C . ALA A 1 79 ? -11.315 13.211 11.157 1.00 90.94 79 ALA A C 1
ATOM 629 O O . ALA A 1 79 ? -11.208 14.036 10.250 1.00 90.94 79 ALA A O 1
ATOM 630 N N . LEU A 1 80 ? -11.371 11.892 10.913 1.00 90.44 80 LEU A N 1
ATOM 631 C CA . LEU A 1 80 ? -11.222 11.308 9.570 1.00 90.44 80 LEU A CA 1
ATOM 632 C C . LEU A 1 80 ? -12.165 11.901 8.506 1.00 90.44 80 LEU A C 1
ATOM 634 O O . LEU A 1 80 ? -11.662 12.206 7.429 1.00 90.44 80 LEU A O 1
ATOM 638 N N . PRO A 1 81 ? -13.472 12.134 8.756 1.00 88.56 81 PRO A N 1
ATOM 639 C CA . PRO A 1 81 ? -14.360 12.743 7.762 1.00 88.56 81 PRO A CA 1
ATOM 640 C C . PRO A 1 81 ? -13.954 14.169 7.358 1.00 88.56 81 PRO A C 1
ATOM 642 O O . PRO A 1 81 ? -14.187 14.592 6.229 1.00 88.56 81 PRO A O 1
ATOM 645 N N . GLY A 1 82 ? -13.336 14.926 8.272 1.00 88.75 82 GLY A N 1
ATOM 646 C CA . GLY A 1 82 ? -12.815 16.258 7.959 1.00 88.75 82 GLY A CA 1
ATOM 647 C C . GLY A 1 82 ? -11.587 16.184 7.051 1.00 88.75 82 GLY A C 1
ATOM 648 O O . GLY A 1 82 ? -11.465 16.946 6.094 1.00 88.75 82 GLY A O 1
ATOM 649 N N . VAL A 1 83 ? -10.708 15.214 7.309 1.00 92.38 83 VAL A N 1
ATOM 650 C CA . VAL A 1 83 ? -9.495 14.978 6.512 1.00 92.38 83 VAL A CA 1
ATOM 651 C C . VAL A 1 83 ? -9.824 14.339 5.155 1.00 92.38 83 VAL A C 1
ATOM 653 O O . VAL A 1 83 ? -9.160 14.638 4.163 1.00 92.38 83 VAL A O 1
ATOM 656 N N . SER A 1 84 ? -10.871 13.510 5.066 1.00 92.12 84 SER A N 1
ATOM 657 C CA . SER A 1 84 ? -11.226 12.789 3.837 1.00 92.12 84 SER A CA 1
ATOM 658 C C . SER A 1 84 ? -11.593 13.708 2.675 1.00 92.12 84 SER A C 1
ATOM 660 O O . SER A 1 84 ? -11.328 13.358 1.531 1.00 92.12 84 SER A O 1
ATOM 662 N N . ASN A 1 85 ? -12.164 14.886 2.947 1.00 91.62 85 ASN A N 1
ATOM 663 C CA . ASN A 1 85 ? -12.492 15.849 1.893 1.00 91.62 85 ASN A CA 1
ATOM 664 C C . ASN A 1 85 ? -11.222 16.376 1.199 1.00 91.62 85 ASN A C 1
ATOM 666 O O . ASN A 1 85 ? -11.125 16.380 -0.024 1.00 91.62 85 ASN A O 1
ATOM 670 N N . VAL A 1 86 ? -10.208 16.744 1.989 1.00 94.56 86 VAL A N 1
ATOM 671 C CA . VAL A 1 86 ? -8.913 17.205 1.467 1.00 94.56 86 VAL A CA 1
ATOM 672 C C . VAL A 1 86 ? -8.177 16.061 0.768 1.00 94.56 86 VAL A C 1
ATOM 674 O O . VAL A 1 86 ? -7.671 16.244 -0.337 1.00 94.56 86 VAL A O 1
ATOM 677 N N . LEU A 1 87 ? -8.177 14.864 1.367 1.00 93.75 87 LEU A N 1
ATOM 678 C CA . LEU A 1 87 ? -7.595 13.671 0.747 1.00 93.75 87 LEU A CA 1
ATOM 679 C C . LEU A 1 87 ? -8.240 13.345 -0.603 1.00 93.75 87 LEU A C 1
ATOM 681 O O . LEU A 1 87 ? -7.522 12.991 -1.529 1.00 93.75 87 LEU A O 1
ATOM 685 N N . GLY A 1 88 ? -9.558 13.497 -0.749 1.00 94.12 88 GLY A N 1
ATOM 686 C CA . GLY A 1 88 ? -10.246 13.259 -2.021 1.00 94.12 88 GLY A CA 1
ATOM 687 C C . GLY A 1 88 ? -9.732 14.158 -3.148 1.00 94.12 88 GLY A C 1
ATOM 688 O O . GLY A 1 88 ? -9.487 13.682 -4.259 1.00 94.12 88 GLY A O 1
ATOM 689 N N . VAL A 1 89 ? -9.495 15.440 -2.854 1.00 95.62 89 VAL A N 1
ATOM 690 C CA . VAL A 1 89 ? -8.915 16.385 -3.823 1.00 95.62 89 VAL A CA 1
ATOM 691 C C . VAL A 1 89 ? -7.475 15.999 -4.167 1.00 95.62 89 VAL A C 1
ATOM 693 O O . VAL A 1 89 ? -7.132 15.928 -5.346 1.00 95.62 89 VAL A O 1
ATOM 696 N N . VAL A 1 90 ? -6.648 15.697 -3.159 1.00 95.19 90 VAL A N 1
ATOM 697 C CA . VAL A 1 90 ? -5.245 15.292 -3.362 1.00 95.19 90 VAL A CA 1
ATOM 698 C C . VAL A 1 90 ? -5.152 14.019 -4.203 1.00 95.19 90 VAL A C 1
ATOM 700 O O . VAL A 1 90 ? -4.400 13.988 -5.173 1.00 95.19 90 VAL A O 1
ATOM 703 N N . LEU A 1 91 ? -5.959 13.002 -3.893 1.00 94.88 91 LEU A N 1
ATOM 704 C CA . LEU A 1 91 ? -5.997 11.754 -4.655 1.00 94.88 91 LEU A CA 1
ATOM 705 C C . LEU A 1 91 ? -6.441 11.991 -6.098 1.00 94.88 91 LEU A C 1
ATOM 707 O O . LEU A 1 91 ? -5.839 11.446 -7.015 1.00 94.88 91 LEU A O 1
ATOM 711 N N . THR A 1 92 ? -7.448 12.838 -6.323 1.00 95.19 92 THR A N 1
ATOM 712 C CA . THR A 1 92 ? -7.904 13.163 -7.684 1.00 95.19 92 THR A CA 1
ATOM 713 C C . THR A 1 92 ? -6.786 13.808 -8.502 1.00 95.19 92 THR A C 1
ATOM 715 O O . THR A 1 92 ? -6.549 13.409 -9.642 1.00 95.19 92 THR A O 1
ATOM 718 N N . LEU A 1 93 ? -6.056 14.761 -7.916 1.00 95.44 93 LEU A N 1
ATOM 719 C CA . LEU A 1 93 ? -4.895 15.370 -8.567 1.00 95.44 93 LEU A CA 1
ATOM 720 C C . LEU A 1 93 ? -3.801 14.335 -8.846 1.00 95.44 93 LEU A C 1
ATOM 722 O O . LEU A 1 93 ? -3.269 14.298 -9.955 1.00 95.44 93 LEU A O 1
ATOM 726 N N . GLN A 1 94 ? -3.509 13.464 -7.881 1.00 94.81 94 GLN A N 1
ATOM 727 C CA . GLN A 1 94 ? -2.498 12.420 -8.032 1.00 94.81 94 GLN A CA 1
ATOM 728 C C . GLN A 1 94 ? -2.851 11.439 -9.157 1.00 94.81 94 GLN A C 1
ATOM 730 O O . GLN A 1 94 ? -1.972 11.076 -9.928 1.00 94.81 94 GLN A O 1
ATOM 735 N N . VAL A 1 95 ? -4.129 11.090 -9.338 1.00 96.12 95 VAL A N 1
ATOM 736 C CA . VAL A 1 95 ? -4.587 10.249 -10.459 1.00 96.12 95 VAL A CA 1
ATOM 737 C C . VAL A 1 95 ? -4.372 10.934 -11.809 1.00 96.12 95 VAL A C 1
ATOM 739 O O . VAL A 1 95 ? -3.874 10.299 -12.739 1.00 96.12 95 VAL A O 1
ATOM 742 N N . VAL A 1 96 ? -4.717 12.220 -11.936 1.00 96.25 96 VAL A N 1
ATOM 743 C CA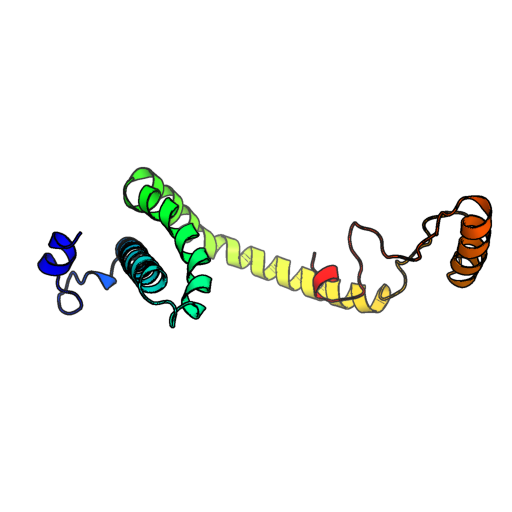 . VAL A 1 96 ? -4.518 12.961 -13.194 1.00 96.25 96 VAL A CA 1
ATOM 744 C C . VAL A 1 96 ? -3.032 13.016 -13.551 1.00 96.25 96 VAL A C 1
ATOM 746 O O . VAL A 1 96 ? -2.660 12.670 -14.673 1.00 96.25 96 VAL A O 1
ATOM 749 N N . PHE A 1 97 ? -2.174 13.379 -12.594 1.00 94.62 97 PHE A N 1
ATOM 750 C CA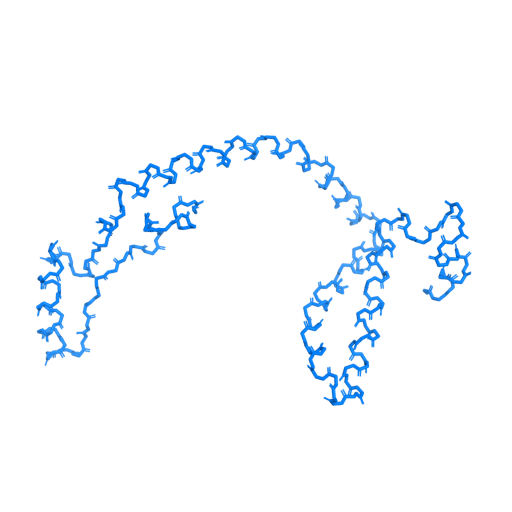 . PHE A 1 97 ? -0.727 13.403 -12.813 1.00 94.62 97 PHE A CA 1
ATOM 751 C C . PHE A 1 97 ? -0.140 12.011 -13.061 1.00 94.62 97 PHE A C 1
ATOM 753 O O . PHE A 1 97 ? 0.745 11.886 -13.901 1.00 94.62 97 PHE A O 1
ATOM 760 N N . ALA A 1 98 ? -0.653 10.963 -12.413 1.00 95.19 98 ALA A N 1
ATOM 761 C CA . ALA A 1 98 ? -0.218 9.590 -12.649 1.00 95.19 98 ALA A CA 1
ATOM 762 C C . ALA A 1 98 ? -0.526 9.136 -14.084 1.00 95.19 98 ALA A C 1
ATOM 764 O O . ALA A 1 98 ? 0.341 8.570 -14.745 1.00 95.19 98 ALA A O 1
ATOM 765 N N . ILE A 1 99 ? -1.726 9.420 -14.606 1.00 95.25 99 ILE A N 1
ATOM 766 C CA . ILE A 1 99 ? -2.095 9.066 -15.988 1.00 95.25 99 ILE A CA 1
ATOM 767 C C . ILE A 1 99 ? -1.247 9.845 -16.997 1.00 95.25 99 ILE A C 1
ATOM 769 O O . ILE A 1 99 ? -0.728 9.248 -17.941 1.00 95.25 99 ILE A O 1
ATOM 773 N N . LEU A 1 100 ? -1.067 11.152 -16.787 1.00 95.44 100 LEU A N 1
ATOM 774 C CA . LEU A 1 100 ? -0.190 11.967 -17.632 1.00 95.44 100 LEU A CA 1
ATOM 775 C C . LEU A 1 100 ? 1.259 11.465 -17.586 1.00 95.44 100 LEU A C 1
ATOM 777 O O . LEU A 1 100 ? 1.900 11.331 -18.626 1.00 95.44 100 LEU A O 1
ATOM 781 N N . GLY A 1 101 ? 1.758 11.136 -16.394 1.00 93.25 101 GLY A N 1
ATOM 782 C CA . GLY A 1 101 ? 3.099 10.601 -16.187 1.00 93.25 101 GLY A CA 1
ATOM 783 C C . GLY A 1 101 ? 3.312 9.270 -16.902 1.00 93.25 101 GLY A C 1
ATOM 784 O O . GLY A 1 101 ? 4.323 9.108 -17.577 1.00 93.25 101 GLY A O 1
ATOM 785 N N . MET A 1 102 ? 2.339 8.353 -16.852 1.00 94.06 102 MET A N 1
ATOM 786 C CA . MET A 1 102 ? 2.401 7.100 -17.615 1.00 94.06 102 MET A CA 1
ATOM 787 C C . MET A 1 102 ? 2.458 7.349 -19.125 1.00 94.06 102 MET A C 1
ATOM 789 O O . MET A 1 102 ? 3.238 6.713 -19.823 1.00 94.06 102 MET A O 1
ATOM 793 N N . GLN A 1 103 ? 1.674 8.292 -19.649 1.00 93.44 103 GLN A N 1
ATOM 794 C CA . GLN A 1 103 ? 1.680 8.579 -21.088 1.00 93.44 103 GLN A CA 1
ATOM 795 C C . GLN A 1 103 ? 2.997 9.201 -21.567 1.00 93.44 103 GLN A C 1
ATOM 797 O O . GLN A 1 103 ? 3.412 8.950 -22.696 1.00 93.44 103 GLN A O 1
ATOM 802 N N . LEU A 1 104 ? 3.649 10.007 -20.727 1.00 93.25 104 LEU A N 1
ATOM 803 C CA . LEU A 1 104 ? 4.871 10.727 -21.090 1.00 93.25 104 LEU A CA 1
ATOM 804 C C . LEU A 1 104 ? 6.154 9.943 -20.796 1.00 93.25 104 LEU A C 1
ATOM 806 O O . LEU A 1 104 ? 7.134 10.089 -21.524 1.00 93.25 104 LEU A O 1
ATOM 810 N N . PHE A 1 105 ? 6.167 9.138 -19.731 1.00 91.56 105 PHE A N 1
ATOM 811 C CA . PHE A 1 105 ? 7.392 8.555 -19.175 1.00 91.56 105 PHE A CA 1
ATOM 812 C C . PHE A 1 105 ? 7.392 7.025 -19.090 1.00 91.56 105 PHE A C 1
ATOM 814 O O . PHE A 1 105 ? 8.371 6.460 -18.597 1.00 91.56 105 PHE A O 1
ATOM 821 N N . SER A 1 106 ? 6.353 6.342 -19.584 1.00 89.81 106 SER A N 1
ATOM 822 C CA . SER A 1 106 ? 6.343 4.874 -19.631 1.00 89.81 106 SER A CA 1
ATOM 823 C C . SER A 1 106 ? 7.510 4.344 -20.472 1.00 89.81 106 SER A C 1
ATOM 825 O O . SER A 1 106 ? 7.680 4.704 -21.638 1.00 89.81 106 SER A O 1
ATOM 827 N N . GLY A 1 107 ? 8.344 3.505 -19.857 1.00 86.94 107 GLY A N 1
ATOM 828 C CA . GLY A 1 107 ? 9.502 2.861 -20.477 1.00 86.94 107 GLY A CA 1
ATOM 829 C C . GLY A 1 107 ? 10.713 3.767 -20.724 1.00 86.94 107 GLY A C 1
ATOM 830 O O . GLY A 1 107 ? 11.718 3.286 -21.249 1.00 86.94 107 GLY A O 1
ATOM 831 N N . VAL A 1 108 ? 10.653 5.052 -20.352 1.00 87.94 108 VAL A N 1
ATOM 832 C CA . VAL A 1 108 ? 11.722 6.035 -20.626 1.00 87.94 108 VAL A CA 1
ATOM 833 C C . VAL A 1 108 ? 12.718 6.148 -19.469 1.00 87.94 108 VAL A C 1
ATOM 835 O O . VAL A 1 108 ? 13.879 6.483 -19.682 1.00 87.94 108 VAL A O 1
ATOM 838 N N . MET A 1 109 ? 12.287 5.859 -18.239 1.00 87.50 109 MET A N 1
ATOM 839 C CA . MET A 1 109 ? 13.086 6.099 -17.028 1.00 87.50 109 MET A CA 1
ATOM 840 C C . MET A 1 109 ? 14.121 5.014 -16.709 1.00 87.50 109 MET A C 1
ATOM 842 O O . MET A 1 109 ? 14.889 5.169 -15.762 1.00 87.50 109 MET A O 1
ATOM 846 N N . ALA A 1 110 ? 14.151 3.920 -17.467 1.00 90.44 110 ALA A N 1
ATOM 847 C CA . ALA A 1 110 ? 15.120 2.858 -17.255 1.00 90.44 110 ALA A CA 1
ATOM 848 C C . ALA A 1 110 ? 16.520 3.294 -17.712 1.00 90.44 110 ALA A C 1
ATOM 850 O O . ALA A 1 110 ? 16.683 3.819 -18.814 1.00 90.44 110 ALA A O 1
ATOM 851 N N . SER A 1 111 ? 17.535 3.024 -16.892 1.00 90.88 111 SER A N 1
ATOM 852 C CA . SER A 1 111 ? 18.938 3.304 -17.213 1.00 90.88 111 SER A CA 1
ATOM 853 C C . SER A 1 111 ? 19.829 2.107 -16.894 1.00 90.88 111 SER A C 1
ATOM 855 O O . SER A 1 111 ? 19.434 1.189 -16.170 1.00 90.88 111 SER A O 1
ATOM 857 N N . CYS A 1 112 ? 21.039 2.104 -17.453 1.00 92.25 112 CYS A N 1
ATOM 858 C CA . CYS A 1 112 ? 22.067 1.136 -17.087 1.00 92.25 112 CYS A CA 1
ATOM 859 C C . CYS A 1 112 ? 22.706 1.518 -15.743 1.00 92.25 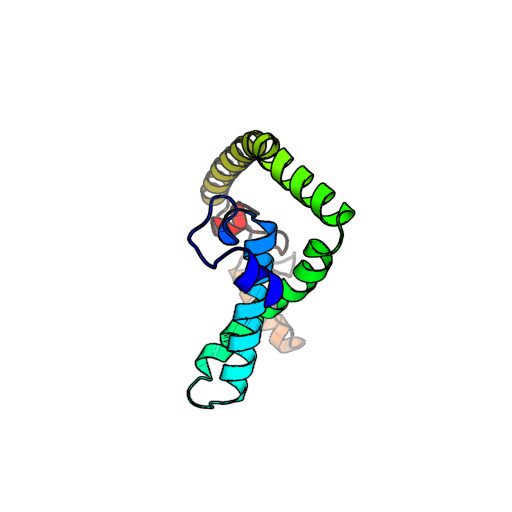112 CYS A C 1
ATOM 861 O O . CYS A 1 112 ? 22.810 2.704 -15.430 1.00 92.25 112 CYS A O 1
ATOM 863 N N . ASP A 1 113 ? 23.195 0.531 -14.990 1.00 90.62 113 ASP A N 1
ATOM 864 C CA . ASP A 1 113 ? 24.010 0.772 -13.786 1.00 90.62 113 ASP A CA 1
ATOM 865 C C . ASP A 1 113 ? 25.320 1.531 -14.092 1.00 90.62 113 ASP A C 1
ATOM 867 O O . ASP A 1 113 ? 25.869 2.214 -13.228 1.00 90.62 113 ASP A O 1
ATOM 871 N N . ASP A 1 114 ? 25.832 1.415 -15.324 1.00 87.81 114 ASP A N 1
ATOM 872 C CA . ASP A 1 114 ? 27.035 2.112 -15.783 1.00 87.81 114 ASP A CA 1
ATOM 873 C C . ASP A 1 114 ? 26.656 3.421 -16.507 1.00 87.81 114 ASP A C 1
ATOM 875 O O . ASP A 1 114 ? 25.969 3.366 -17.534 1.00 87.81 114 ASP A O 1
ATOM 879 N N . PRO A 1 115 ? 27.129 4.595 -16.039 1.00 86.31 115 PRO A N 1
ATOM 880 C CA . PRO A 1 115 ? 26.785 5.892 -16.626 1.00 86.31 115 PRO A CA 1
ATOM 881 C C . PRO A 1 115 ? 27.357 6.103 -18.036 1.00 86.31 115 PRO A C 1
ATOM 883 O O . PRO A 1 115 ? 26.956 7.040 -18.722 1.00 86.31 115 PRO A O 1
ATOM 886 N N . SER A 1 116 ? 28.299 5.264 -18.479 1.00 86.75 116 SER A N 1
ATOM 887 C CA . SER A 1 116 ? 28.872 5.338 -19.827 1.00 86.75 116 SER A CA 1
ATOM 888 C C . SER A 1 116 ? 28.004 4.675 -20.901 1.00 86.75 116 SER A C 1
ATOM 890 O O . SER A 1 116 ? 28.248 4.895 -22.087 1.00 86.75 116 SER A O 1
ATOM 892 N N . ALA A 1 117 ? 27.001 3.877 -20.518 1.00 87.88 117 ALA A N 1
ATOM 893 C CA . ALA A 1 117 ? 26.080 3.231 -21.449 1.00 87.88 117 ALA A CA 1
ATOM 894 C C . ALA A 1 117 ? 24.780 4.040 -21.565 1.00 87.88 117 ALA A C 1
ATOM 896 O O . ALA A 1 117 ? 23.955 4.045 -20.651 1.00 87.88 117 ALA A O 1
ATOM 897 N N . MET A 1 118 ? 24.577 4.699 -22.709 1.00 85.88 118 MET A N 1
ATOM 898 C CA . MET A 1 118 ? 23.393 5.537 -22.943 1.00 85.88 118 MET A CA 1
ATOM 899 C C . MET A 1 118 ? 22.229 4.745 -23.539 1.00 85.88 118 MET A C 1
ATOM 901 O O . MET A 1 118 ? 21.069 5.128 -23.395 1.00 85.88 118 MET A O 1
ATOM 905 N N . THR A 1 119 ? 22.525 3.631 -24.210 1.00 90.31 119 THR A N 1
ATOM 906 C CA . THR A 1 119 ? 21.511 2.785 -24.845 1.00 90.31 119 THR A CA 1
ATOM 907 C C . THR A 1 119 ? 21.417 1.408 -24.199 1.00 90.31 119 THR A C 1
ATOM 909 O O . THR A 1 119 ? 22.388 0.849 -23.681 1.00 90.31 119 THR A O 1
ATOM 912 N N . LYS A 1 120 ? 20.229 0.800 -24.290 1.00 90.25 120 LYS A N 1
ATOM 913 C CA . LYS A 1 120 ? 19.986 -0.561 -23.793 1.00 90.25 120 LYS A CA 1
ATOM 914 C C . LYS A 1 120 ? 20.900 -1.600 -24.455 1.00 90.25 120 LYS A C 1
ATOM 916 O O . LYS A 1 120 ? 21.338 -2.541 -23.796 1.00 90.25 120 LYS A O 1
ATOM 921 N N . ALA A 1 121 ? 21.209 -1.417 -25.741 1.00 91.69 121 ALA A N 1
ATOM 922 C CA . ALA A 1 121 ? 22.111 -2.293 -26.486 1.00 91.69 121 ALA A CA 1
ATOM 923 C C . ALA A 1 121 ? 23.559 -2.193 -25.978 1.00 91.69 121 ALA A C 1
ATOM 925 O O . ALA A 1 121 ? 24.197 -3.221 -25.753 1.00 91.69 121 ALA A O 1
ATOM 926 N N . GLU A 1 122 ? 24.055 -0.978 -25.723 1.00 91.94 122 GLU A N 1
ATOM 927 C CA . GLU A 1 122 ? 25.384 -0.769 -25.134 1.00 91.94 122 GLU A CA 1
ATOM 928 C C . GLU A 1 122 ? 25.489 -1.362 -23.730 1.00 91.94 122 GLU A C 1
ATOM 930 O O . GLU A 1 122 ? 26.491 -2.005 -23.416 1.00 91.94 122 GLU A O 1
ATOM 935 N N . CYS A 1 123 ? 24.447 -1.205 -22.908 1.00 91.81 123 CYS A N 1
ATOM 936 C CA . CYS A 1 123 ? 24.402 -1.795 -21.571 1.00 91.81 123 CYS A CA 1
ATOM 937 C C . CYS A 1 123 ? 24.533 -3.325 -21.630 1.00 91.81 123 CYS A C 1
ATOM 939 O O . CYS A 1 123 ? 25.301 -3.909 -20.868 1.00 91.81 123 CYS A O 1
ATOM 941 N N . PHE A 1 124 ? 23.843 -3.978 -22.574 1.00 92.25 124 PHE A N 1
ATOM 942 C CA . PHE A 1 124 ? 23.909 -5.431 -22.747 1.00 92.25 124 PHE A CA 1
ATOM 943 C C . PHE A 1 124 ? 25.266 -5.907 -23.288 1.00 92.25 124 PHE A C 1
ATOM 945 O O . PHE A 1 124 ? 25.823 -6.886 -22.799 1.00 92.25 124 PHE A O 1
ATOM 952 N N . TYR A 1 125 ? 25.838 -5.201 -24.264 1.00 91.44 125 TYR A N 1
ATOM 953 C CA . TYR A 1 125 ? 27.164 -5.540 -24.785 1.00 91.44 125 TYR A CA 1
ATOM 954 C C . TYR A 1 125 ? 28.248 -5.403 -23.704 1.00 91.44 125 TYR A C 1
ATOM 956 O O . TYR A 1 125 ? 29.076 -6.297 -23.509 1.00 91.44 125 TYR A O 1
ATOM 964 N N . ARG A 1 126 ? 28.211 -4.303 -22.944 1.00 90.38 126 ARG A N 1
ATOM 965 C CA . ARG A 1 126 ? 29.160 -4.046 -21.856 1.00 90.38 126 ARG A CA 1
ATOM 966 C C . ARG A 1 126 ? 28.970 -5.014 -20.690 1.00 90.38 126 ARG A C 1
ATOM 968 O O . ARG A 1 126 ? 29.968 -5.439 -20.112 1.00 90.38 126 ARG A O 1
ATOM 975 N N . SER A 1 127 ? 27.732 -5.401 -20.368 1.00 92.00 127 SER A N 1
ATOM 976 C CA . SER A 1 127 ? 27.463 -6.366 -19.294 1.00 92.00 127 SER A CA 1
ATOM 977 C C . SER A 1 127 ? 28.123 -7.715 -19.574 1.00 92.00 127 SER A C 1
ATOM 979 O O . SER A 1 127 ? 28.701 -8.308 -18.667 1.00 92.00 127 SER A O 1
ATOM 981 N N . GLN A 1 128 ? 28.125 -8.158 -20.834 1.00 92.06 128 GLN A N 1
ATOM 982 C CA . GLN A 1 128 ? 28.764 -9.406 -21.241 1.00 92.06 128 GLN A CA 1
ATOM 983 C C . GLN A 1 128 ? 30.300 -9.348 -21.134 1.00 92.06 128 GLN A C 1
ATOM 985 O O . GLN A 1 128 ? 30.926 -10.312 -20.690 1.00 92.06 128 GLN A O 1
ATOM 990 N N . ILE A 1 129 ? 30.917 -8.215 -21.485 1.00 89.75 129 ILE A N 1
ATOM 991 C CA . ILE A 1 129 ? 32.370 -8.009 -21.333 1.00 89.75 129 ILE A CA 1
ATOM 992 C C . ILE A 1 129 ? 32.768 -7.986 -19.852 1.00 89.75 129 ILE A C 1
ATOM 994 O O . ILE A 1 129 ? 33.754 -8.618 -19.456 1.00 89.75 129 ILE A O 1
ATOM 998 N N . LEU A 1 130 ? 31.997 -7.271 -19.029 1.00 91.25 130 LEU A N 1
ATOM 999 C CA . LEU A 1 130 ? 32.251 -7.175 -17.595 1.00 91.25 130 LEU A CA 1
ATOM 1000 C C . LEU A 1 130 ? 32.109 -8.554 -16.934 1.00 91.25 130 LEU A C 1
ATOM 1002 O O . LEU A 1 130 ? 32.970 -8.961 -16.160 1.00 91.25 130 LEU A O 1
ATOM 1006 N N . TYR A 1 131 ? 31.106 -9.333 -17.337 1.00 92.81 131 TYR A N 1
ATOM 1007 C CA . TYR A 1 131 ? 30.894 -10.680 -16.818 1.00 92.81 131 TYR A CA 1
ATOM 1008 C C . TYR A 1 131 ? 32.072 -11.619 -17.111 1.00 92.81 131 TYR A C 1
ATOM 1010 O O . TYR A 1 131 ? 32.528 -12.324 -16.214 1.00 92.81 131 TYR A O 1
ATOM 1018 N N . ASN A 1 132 ? 32.629 -11.578 -18.325 1.00 92.56 132 ASN A N 1
ATOM 1019 C CA . ASN A 1 132 ? 33.776 -12.416 -18.692 1.00 92.56 132 ASN A CA 1
ATOM 1020 C C . ASN A 1 132 ? 35.080 -12.042 -17.968 1.00 92.56 132 ASN A C 1
ATOM 1022 O O . ASN A 1 132 ? 35.981 -12.873 -17.884 1.00 92.56 132 ASN A O 1
ATOM 1026 N N . SER A 1 133 ? 35.205 -10.808 -17.476 1.00 91.31 133 SER A N 1
ATOM 1027 C CA . SER A 1 133 ? 36.436 -10.311 -16.844 1.00 91.31 133 SER A CA 1
ATOM 1028 C C . SER A 1 133 ? 36.374 -10.294 -15.315 1.00 91.31 133 SER A C 1
ATOM 1030 O O . SER A 1 133 ? 37.363 -10.627 -14.666 1.00 91.31 133 SER A O 1
ATOM 1032 N N . THR A 1 134 ? 35.230 -9.938 -14.728 1.00 90.50 134 THR A N 1
ATOM 1033 C CA . THR A 1 134 ? 35.062 -9.774 -13.272 1.00 90.50 134 THR A CA 1
ATOM 1034 C C . THR A 1 134 ? 33.935 -10.621 -12.679 1.00 90.50 134 THR A C 1
ATOM 1036 O O . THR A 1 134 ? 33.778 -10.652 -11.458 1.00 90.50 134 THR A O 1
ATOM 1039 N N . GLY A 1 135 ? 33.128 -11.295 -13.507 1.00 90.56 135 GLY A N 1
ATOM 1040 C CA . GLY A 1 135 ? 31.939 -12.033 -13.067 1.00 90.56 135 GLY A CA 1
ATOM 1041 C C . GLY A 1 135 ? 30.744 -11.149 -12.682 1.00 90.56 135 GLY A C 1
ATOM 1042 O O . GLY A 1 135 ? 29.735 -11.667 -12.203 1.00 90.56 135 GLY A O 1
ATOM 1043 N N . GLN A 1 136 ? 30.823 -9.828 -12.876 1.00 89.00 136 GLN A N 1
ATOM 1044 C CA . GLN A 1 136 ? 29.735 -8.889 -12.578 1.00 89.00 136 GLN A CA 1
ATOM 1045 C C . GLN A 1 136 ? 28.845 -8.639 -13.803 1.00 89.00 136 GLN A C 1
ATOM 1047 O O . GLN A 1 136 ? 29.318 -8.632 -14.934 1.00 89.00 136 GLN A O 1
ATOM 1052 N N . SER A 1 137 ? 27.549 -8.397 -13.581 1.00 88.31 137 SER A N 1
ATOM 1053 C CA . SER A 1 137 ? 26.581 -8.083 -14.643 1.00 88.31 137 SER A CA 1
ATOM 1054 C C . SER A 1 137 ? 25.931 -6.724 -14.396 1.00 88.31 137 SER A C 1
ATOM 1056 O O . SER A 1 137 ? 25.555 -6.417 -13.267 1.00 88.31 137 SER A O 1
ATOM 1058 N N . LEU A 1 138 ? 25.805 -5.928 -15.457 1.00 91.12 138 LEU A N 1
ATOM 1059 C CA . LEU A 1 138 ? 25.083 -4.655 -15.451 1.00 91.12 138 LEU A CA 1
ATOM 1060 C C . LEU A 1 138 ? 23.602 -4.910 -15.720 1.00 91.12 138 LEU A C 1
ATOM 1062 O O . LEU A 1 138 ? 23.257 -5.749 -16.564 1.00 91.12 138 LEU A O 1
ATOM 1066 N N . ARG A 1 139 ? 22.729 -4.179 -15.030 1.00 91.56 139 ARG A N 1
ATOM 1067 C CA . ARG A 1 139 ? 21.283 -4.248 -15.231 1.00 91.56 139 ARG A CA 1
ATOM 1068 C C . ARG A 1 139 ? 20.776 -2.969 -15.879 1.00 91.56 139 ARG A C 1
ATOM 1070 O O . ARG A 1 139 ? 21.247 -1.871 -15.609 1.00 91.56 139 ARG A O 1
ATOM 1077 N N . TRP A 1 140 ? 19.795 -3.148 -16.759 1.00 91.31 140 TRP A N 1
ATOM 1078 C CA . TRP A 1 140 ? 18.966 -2.069 -17.277 1.00 91.31 140 TRP A CA 1
ATOM 1079 C C . TRP A 1 140 ? 17.662 -2.088 -16.491 1.00 91.31 140 TRP A C 1
ATOM 1081 O O . TRP A 1 140 ? 16.823 -2.967 -16.711 1.00 91.31 140 TRP A O 1
ATOM 1091 N N . SER A 1 141 ? 17.517 -1.177 -15.537 1.00 92.44 141 SER 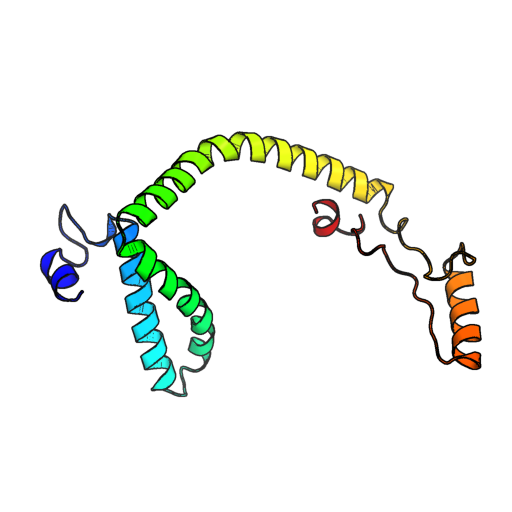A N 1
ATOM 1092 C CA . SER A 1 141 ? 16.377 -1.169 -14.620 1.00 92.44 141 SER A CA 1
ATOM 1093 C C . SER A 1 141 ? 15.909 0.241 -14.304 1.00 92.44 141 SER A C 1
ATOM 1095 O O . SER A 1 141 ? 16.650 1.210 -14.446 1.00 92.44 141 SER A O 1
ATOM 1097 N N . ASN A 1 142 ? 14.658 0.336 -13.866 1.00 92.12 142 ASN A N 1
ATOM 1098 C CA . ASN A 1 142 ? 14.090 1.579 -13.371 1.00 92.12 142 ASN A CA 1
ATOM 1099 C C . ASN A 1 142 ? 14.758 2.008 -12.058 1.00 92.12 142 ASN A C 1
ATOM 1101 O O . ASN A 1 142 ? 15.237 1.159 -11.297 1.00 92.12 142 ASN A O 1
ATOM 1105 N N . PRO A 1 143 ? 14.762 3.315 -11.759 1.00 89.44 143 PRO A N 1
ATOM 1106 C CA . PRO A 1 143 ? 15.299 3.822 -10.510 1.00 89.44 143 PRO A CA 1
ATOM 1107 C C . PRO A 1 143 ? 14.465 3.343 -9.311 1.00 89.44 143 PRO A C 1
ATOM 1109 O O . PRO A 1 143 ? 13.242 3.235 -9.373 1.00 89.44 143 PRO A O 1
ATOM 1112 N N . ALA A 1 144 ? 15.126 3.111 -8.173 1.00 87.62 144 ALA A N 1
ATOM 1113 C CA . ALA A 1 144 ? 14.484 2.586 -6.961 1.00 87.62 144 ALA A CA 1
ATOM 1114 C C . ALA A 1 144 ? 13.451 3.540 -6.327 1.00 87.62 144 ALA A C 1
ATOM 1116 O O . ALA A 1 144 ? 12.656 3.119 -5.489 1.00 87.62 144 ALA A O 1
ATOM 1117 N N . ILE A 1 145 ? 13.474 4.822 -6.709 1.00 86.62 145 ILE A N 1
ATOM 1118 C CA . ILE A 1 145 ? 12.544 5.841 -6.207 1.00 86.62 145 ILE A CA 1
ATOM 1119 C C . ILE A 1 145 ? 11.137 5.727 -6.815 1.00 86.62 145 ILE A C 1
ATOM 1121 O O . ILE A 1 145 ? 10.203 6.269 -6.233 1.00 86.62 145 ILE A O 1
ATOM 1125 N N . GLY A 1 146 ? 10.976 5.010 -7.933 1.00 88.44 146 GLY A N 1
ATOM 1126 C CA 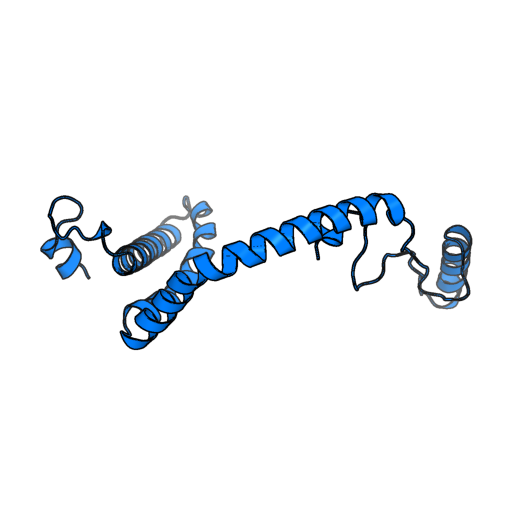. GLY A 1 146 ? 9.689 4.796 -8.600 1.00 88.44 146 GLY A CA 1
ATOM 1127 C C . GLY A 1 146 ? 9.763 4.972 -10.117 1.00 88.44 146 GLY A C 1
ATOM 1128 O O . GLY A 1 146 ? 10.688 5.600 -10.636 1.00 88.44 146 GLY A O 1
ATOM 1129 N N . SER A 1 147 ? 8.781 4.414 -10.827 1.00 91.44 147 SER A N 1
ATOM 1130 C CA . SER A 1 147 ? 8.646 4.524 -12.281 1.00 91.44 147 SER A CA 1
ATOM 1131 C C . SER A 1 147 ? 7.202 4.816 -12.698 1.00 91.44 147 SER A C 1
ATOM 1133 O O . SER A 1 147 ? 6.263 4.618 -11.930 1.00 91.44 147 SER A O 1
ATOM 1135 N N . PHE A 1 148 ? 7.017 5.274 -13.937 1.00 93.25 148 PHE A N 1
ATOM 1136 C CA . PHE A 1 148 ? 5.697 5.533 -14.523 1.00 93.25 148 PHE A CA 1
ATOM 1137 C C . PHE A 1 148 ? 5.243 4.405 -15.457 1.00 93.25 148 PHE A C 1
ATOM 1139 O O . PHE A 1 148 ? 4.452 4.624 -16.371 1.00 93.25 148 PHE A O 1
ATOM 1146 N N . ASP A 1 149 ? 5.732 3.184 -15.243 1.00 90.94 149 ASP A N 1
ATOM 1147 C CA . ASP A 1 149 ? 5.375 2.050 -16.101 1.00 90.94 149 ASP A CA 1
ATOM 1148 C C . ASP A 1 149 ? 3.996 1.476 -15.764 1.00 90.94 149 ASP A C 1
ATOM 1150 O O . ASP A 1 149 ? 3.334 0.900 -16.623 1.00 90.94 149 ASP A O 1
ATOM 1154 N N . ASN A 1 150 ? 3.548 1.650 -14.518 1.00 92.12 150 ASN A N 1
ATOM 1155 C CA . ASN A 1 150 ? 2.263 1.162 -14.035 1.00 92.12 150 ASN A CA 1
ATOM 1156 C C . ASN A 1 150 ? 1.568 2.214 -13.177 1.00 92.12 150 ASN A C 1
ATOM 1158 O O . ASN A 1 150 ? 2.208 2.967 -12.446 1.00 92.12 150 ASN A O 1
ATOM 1162 N N . PHE A 1 151 ? 0.236 2.179 -13.168 1.00 90.94 151 PHE A N 1
ATOM 1163 C CA . PHE A 1 151 ? -0.573 3.130 -12.405 1.00 90.94 151 PHE A CA 1
ATOM 1164 C C . PHE A 1 151 ? -0.264 3.109 -10.902 1.00 90.94 151 PHE A C 1
ATOM 1166 O O . PHE A 1 151 ? -0.196 4.154 -10.266 1.00 90.94 151 PHE A O 1
ATOM 1173 N N . GLY A 1 152 ? -0.035 1.920 -10.336 1.00 89.94 152 GLY A N 1
ATOM 1174 C CA . GLY A 1 152 ? 0.300 1.776 -8.919 1.00 89.94 152 GLY A CA 1
ATOM 1175 C C . GLY A 1 152 ? 1.653 2.384 -8.542 1.00 89.94 152 GLY A C 1
ATOM 1176 O O . GLY A 1 152 ? 1.788 2.894 -7.435 1.00 89.94 152 GLY A O 1
ATOM 1177 N N . GLU A 1 153 ? 2.632 2.365 -9.450 1.00 90.06 153 GLU A N 1
ATOM 1178 C CA . GLU A 1 153 ? 3.918 3.029 -9.212 1.00 90.06 153 GLU A CA 1
ATOM 1179 C C . GLU A 1 153 ? 3.828 4.537 -9.453 1.00 90.06 153 GLU A C 1
ATOM 1181 O O . GLU A 1 153 ? 4.369 5.305 -8.667 1.00 90.06 153 GLU A O 1
ATOM 1186 N N . ALA A 1 154 ? 3.060 4.961 -10.460 1.00 90.94 154 ALA A N 1
ATOM 1187 C CA . ALA A 1 154 ? 2.832 6.369 -10.777 1.00 90.94 154 ALA A CA 1
ATOM 1188 C C . ALA A 1 154 ? 2.026 7.130 -9.703 1.00 90.94 154 ALA A C 1
ATOM 1190 O O . ALA A 1 154 ? 2.084 8.356 -9.645 1.00 90.94 154 ALA A O 1
ATOM 1191 N N . MET A 1 155 ? 1.250 6.423 -8.873 1.00 89.00 155 MET A N 1
ATOM 1192 C CA . MET A 1 155 ? 0.508 7.001 -7.746 1.00 89.00 155 MET A CA 1
ATOM 1193 C C . MET A 1 155 ? 1.300 7.055 -6.432 1.00 89.00 155 MET A C 1
ATOM 1195 O O . MET A 1 155 ? 0.765 7.556 -5.442 1.00 89.00 155 MET A O 1
ATOM 1199 N N . ARG A 1 156 ? 2.513 6.501 -6.386 1.00 83.12 156 ARG A N 1
ATOM 1200 C CA . ARG A 1 156 ? 3.345 6.494 -5.179 1.00 83.12 156 ARG A CA 1
ATOM 1201 C C . ARG A 1 156 ? 3.986 7.858 -4.934 1.00 83.12 156 ARG A C 1
ATOM 1203 O O . ARG A 1 156 ? 4.113 8.206 -3.740 1.00 83.12 156 ARG A O 1
#

InterPro domains:
  IPR005821 Ion transport domain [PF00520] (1-155)
  IPR027359 Voltage-dependent channel domain superfamily [G3DSA:1.20.120.350] (1-70)
  IPR050599 Voltage-dependent calcium channel alpha-1 subunit [PTHR45628] (1-155)